Protein AF-A0AAV9T753-F1 (afdb_monomer_lite)

Secondary structure (DSSP, 8-state):
--SSSSTTTTS-SSS--PPP------TT-PPB-SSGGGGTTT--TT--EEEEEE-TTSSEEEEEE-

Foldseek 3Di:
DDDPDDPPPPPDPPDPPPPDPPPPPPPLDFDFDPFQVVQQPVDDPPFRRWGWDADPVRTTGIDTHD

Sequence (66 aa):
MRFTLVSLLSLSALALAAPAPEPAPQGNVAPTCSEAGDCASFCTQPCTRPFCGLSAFGDQRCFCGC

pLDDT: mean 72.63, std 16.29, range [49.88, 92.94]

Structure (mmCIF, N/CA/C/O backbone):
data_AF-A0AAV9T753-F1
#
_entry.id   AF-A0AAV9T753-F1
#
loop_
_atom_site.group_PDB
_atom_site.id
_atom_site.type_symbol
_atom_site.label_atom_id
_atom_site.label_alt_id
_atom_site.label_comp_id
_atom_site.label_asym_id
_atom_site.label_entity_id
_atom_site.label_seq_id
_atom_site.pdbx_PDB_ins_code
_atom_site.Cartn_x
_atom_site.Cartn_y
_atom_site.Cartn_z
_atom_site.occupancy
_atom_site.B_iso_or_equiv
_atom_site.auth_seq_id
_atom_site.auth_comp_id
_atom_site.auth_asym_id
_atom_site.auth_atom_id
_atom_site.pdbx_PDB_model_num
ATOM 1 N N . MET A 1 1 ? 12.750 -15.748 66.609 1.00 49.97 1 MET A N 1
ATOM 2 C CA . MET A 1 1 ? 12.717 -14.915 65.385 1.00 49.97 1 MET A CA 1
ATOM 3 C C . MET A 1 1 ? 12.169 -15.759 64.236 1.00 49.97 1 MET A C 1
ATOM 5 O O . MET A 1 1 ? 12.955 -16.577 63.781 1.00 49.97 1 MET A O 1
ATOM 9 N N . ARG A 1 2 ? 10.884 -15.663 63.815 1.00 55.38 2 ARG A N 1
ATOM 10 C CA . ARG A 1 2 ? 10.441 -16.180 62.483 1.00 55.38 2 ARG A CA 1
ATOM 11 C C . ARG A 1 2 ? 8.956 -16.071 62.071 1.00 55.38 2 ARG A C 1
ATOM 13 O O . ARG A 1 2 ? 8.561 -16.795 61.171 1.00 55.38 2 ARG A O 1
ATOM 20 N N . PHE A 1 3 ? 8.126 -15.189 62.630 1.00 54.25 3 PHE A N 1
ATOM 21 C CA . PHE A 1 3 ? 6.700 -15.141 62.229 1.00 54.25 3 PHE A CA 1
ATOM 22 C C . PHE A 1 3 ? 6.221 -13.785 61.689 1.00 54.25 3 PHE A C 1
ATOM 24 O O . PHE A 1 3 ? 5.071 -13.416 61.874 1.00 54.25 3 PHE A O 1
ATOM 31 N N . THR A 1 4 ? 7.083 -13.035 60.997 1.00 55.00 4 THR A N 1
ATOM 32 C CA . THR A 1 4 ? 6.740 -11.697 60.466 1.00 55.00 4 THR A CA 1
ATOM 33 C C . THR A 1 4 ? 7.250 -11.459 59.042 1.00 55.00 4 THR A C 1
ATOM 35 O O . THR A 1 4 ? 7.635 -10.349 58.702 1.00 55.00 4 THR A O 1
ATOM 38 N N . LEU A 1 5 ? 7.297 -12.490 58.191 1.00 53.28 5 LEU A N 1
ATOM 39 C CA . LEU A 1 5 ? 7.787 -12.343 56.807 1.00 53.28 5 LEU A CA 1
ATOM 40 C C . LEU A 1 5 ? 6.885 -12.968 55.732 1.00 53.28 5 LEU A C 1
ATOM 42 O O . LEU A 1 5 ? 7.311 -13.080 54.590 1.00 53.28 5 LEU A O 1
ATOM 46 N N . VAL A 1 6 ? 5.654 -13.379 56.060 1.00 54.62 6 VAL A N 1
ATOM 47 C CA . VAL A 1 6 ? 4.776 -14.056 55.077 1.00 54.62 6 VAL A CA 1
ATOM 48 C C . VAL A 1 6 ? 3.618 -13.170 54.586 1.00 54.62 6 VAL A C 1
ATOM 50 O O . VAL A 1 6 ? 3.062 -13.439 53.530 1.00 54.62 6 VAL A O 1
ATOM 53 N N . SER A 1 7 ? 3.291 -12.062 55.261 1.00 52.41 7 SER A N 1
ATOM 54 C CA . SER A 1 7 ? 2.085 -11.275 54.924 1.00 52.41 7 SER A CA 1
ATOM 55 C C . SER A 1 7 ? 2.260 -10.160 53.882 1.00 52.41 7 SER A C 1
ATOM 57 O O . SER A 1 7 ? 1.274 -9.517 53.541 1.00 52.41 7 SER A O 1
ATOM 59 N N . LEU A 1 8 ? 3.466 -9.896 53.366 1.00 51.66 8 LEU A N 1
ATOM 60 C CA . LEU A 1 8 ? 3.705 -8.758 52.453 1.00 51.66 8 LEU A CA 1
ATOM 61 C C . LEU A 1 8 ? 3.789 -9.132 50.963 1.00 51.66 8 LEU A C 1
ATOM 63 O O . LEU A 1 8 ? 3.916 -8.249 50.122 1.00 51.66 8 LEU A O 1
ATOM 67 N N . LEU A 1 9 ? 3.689 -10.416 50.612 1.00 54.03 9 LEU A N 1
ATOM 68 C CA . LEU A 1 9 ? 3.813 -10.883 49.222 1.00 54.03 9 LEU A CA 1
ATOM 69 C C . LEU A 1 9 ? 2.509 -10.805 48.407 1.00 54.03 9 LEU A C 1
ATOM 71 O O . LEU A 1 9 ? 2.520 -11.105 47.219 1.00 54.03 9 LEU A O 1
ATOM 75 N N . SER A 1 10 ? 1.395 -10.382 49.009 1.00 56.00 10 SER A N 1
ATOM 76 C CA . SER A 1 10 ? 0.067 -10.466 48.379 1.00 56.00 10 SER A CA 1
ATOM 77 C C . SER A 1 10 ? -0.353 -9.237 47.554 1.00 56.00 10 SER A C 1
ATOM 79 O O . SER A 1 10 ? -1.449 -9.248 47.003 1.00 56.00 10 SER A O 1
ATOM 81 N N . LEU A 1 11 ? 0.455 -8.168 47.467 1.00 52.91 11 LEU A N 1
ATOM 82 C CA . LEU A 1 11 ? 0.018 -6.885 46.875 1.00 52.91 11 LEU A CA 1
ATOM 83 C C . LEU A 1 11 ? 0.456 -6.610 45.421 1.00 52.91 11 LEU A C 1
ATOM 85 O O . LEU A 1 11 ? 0.128 -5.555 44.886 1.00 52.91 11 LEU A O 1
ATOM 89 N N . SER A 1 12 ? 1.157 -7.517 44.740 1.00 57.88 12 SER A N 1
ATOM 90 C CA . SER A 1 12 ? 1.754 -7.238 43.416 1.00 57.88 12 SER A CA 1
ATOM 91 C C . SER A 1 12 ? 0.909 -7.643 42.194 1.00 57.88 12 SER A C 1
ATOM 93 O O . SER A 1 12 ? 1.376 -7.514 41.066 1.00 57.88 12 SER A O 1
ATOM 95 N N . ALA A 1 13 ? -0.336 -8.098 42.365 1.00 56.97 13 ALA A N 1
ATOM 96 C CA . ALA A 1 13 ? -1.092 -8.744 41.280 1.00 56.97 13 ALA A CA 1
ATOM 97 C C . ALA A 1 13 ? -2.027 -7.839 40.440 1.00 56.97 13 ALA A C 1
ATOM 99 O O . ALA A 1 13 ? -2.786 -8.363 39.631 1.00 56.97 13 ALA A O 1
ATOM 100 N N . LEU A 1 14 ? -2.014 -6.508 40.590 1.00 53.12 14 LEU A N 1
ATOM 101 C CA . LEU A 1 14 ? -3.038 -5.635 39.973 1.00 53.12 14 LEU A CA 1
ATOM 102 C C . LEU A 1 14 ? -2.531 -4.656 38.898 1.00 53.12 14 LEU A C 1
ATOM 104 O O . LEU A 1 14 ? -3.257 -3.740 38.526 1.00 53.12 14 LEU A O 1
ATOM 108 N N . ALA A 1 15 ? -1.321 -4.830 38.359 1.00 57.81 15 ALA A N 1
ATOM 109 C CA . ALA A 1 15 ? -0.715 -3.818 37.481 1.00 57.81 15 ALA A CA 1
ATOM 110 C C . ALA A 1 15 ? -0.734 -4.108 35.964 1.00 57.81 15 ALA A C 1
ATOM 112 O O . ALA A 1 15 ? -0.069 -3.387 35.229 1.00 57.81 15 ALA A O 1
ATOM 113 N N . LEU A 1 16 ? -1.444 -5.127 35.457 1.00 52.28 16 LEU A N 1
ATOM 114 C CA . LEU A 1 16 ? -1.322 -5.516 34.033 1.00 52.28 16 LEU A CA 1
ATOM 115 C C . LEU A 1 16 ? -2.621 -5.555 33.220 1.00 52.28 16 LEU A C 1
ATOM 117 O O . LEU A 1 16 ? -2.577 -5.888 32.041 1.00 52.28 16 LEU A O 1
ATOM 121 N N . ALA A 1 17 ? -3.755 -5.123 33.774 1.00 54.19 17 ALA A N 1
ATOM 122 C CA . ALA A 1 17 ? -4.954 -4.857 32.975 1.00 54.19 17 ALA A CA 1
ATOM 123 C C . ALA A 1 17 ? -4.928 -3.428 32.397 1.00 54.19 17 ALA A C 1
ATOM 125 O O . ALA A 1 17 ? -5.901 -2.685 32.502 1.00 54.19 17 ALA A O 1
ATOM 126 N N . ALA A 1 18 ? -3.800 -3.014 31.814 1.00 58.22 18 ALA A N 1
ATOM 127 C CA . ALA A 1 18 ? -3.857 -1.939 30.835 1.00 58.22 18 ALA A CA 1
ATOM 128 C C . ALA A 1 18 ? -4.590 -2.519 29.614 1.00 58.22 18 ALA A C 1
ATOM 130 O O . ALA A 1 18 ? -4.248 -3.635 29.207 1.00 58.22 18 ALA A O 1
ATOM 131 N N . PRO A 1 19 ? -5.598 -1.833 29.043 1.00 54.66 19 PRO A N 1
ATOM 132 C CA . PRO A 1 19 ? -6.12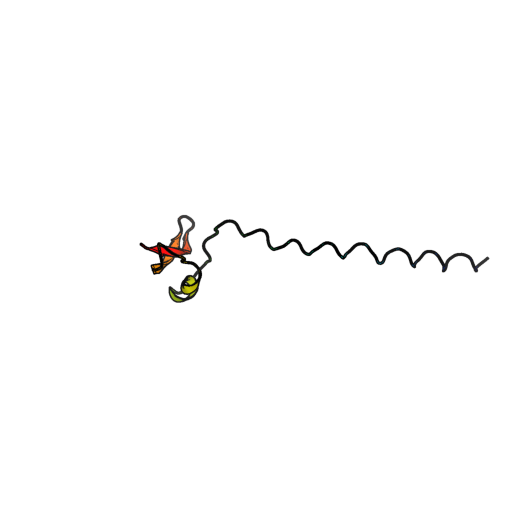8 -2.206 27.740 1.00 54.66 19 PRO A CA 1
ATOM 133 C C . PRO A 1 19 ? -4.925 -2.394 26.825 1.00 54.66 19 PRO A C 1
ATOM 135 O O . PRO A 1 19 ? -4.071 -1.503 26.761 1.00 54.66 19 PRO A O 1
ATOM 138 N N . ALA A 1 20 ? -4.795 -3.580 26.221 1.00 57.69 20 ALA A N 1
ATOM 139 C CA . ALA A 1 20 ? -3.760 -3.814 25.228 1.00 57.69 20 ALA A CA 1
ATOM 140 C C . ALA A 1 20 ? -3.796 -2.608 24.283 1.00 57.69 20 ALA A C 1
ATOM 142 O O . ALA A 1 20 ? -4.902 -2.263 23.857 1.00 57.69 20 ALA A O 1
ATOM 143 N N . PRO A 1 21 ? -2.667 -1.916 24.035 1.00 50.56 21 PRO A N 1
ATOM 144 C CA . PRO A 1 21 ? -2.668 -0.825 23.083 1.00 50.56 21 PRO A CA 1
ATOM 145 C C 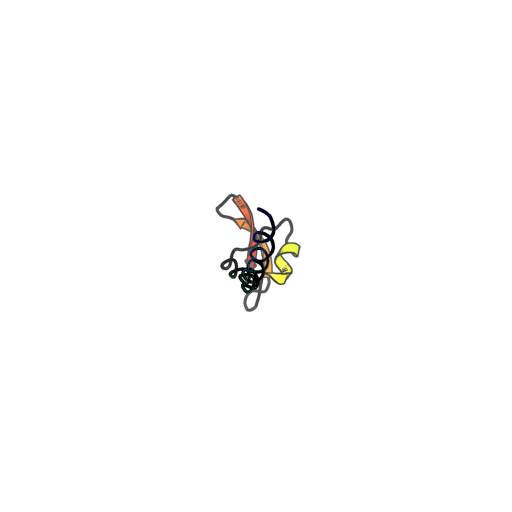. PRO A 1 21 ? -3.264 -1.402 21.807 1.00 50.56 21 PRO A C 1
ATOM 147 O O . PRO A 1 21 ? -2.700 -2.336 21.230 1.00 50.56 21 PRO A O 1
ATOM 150 N N . GLU A 1 22 ? -4.458 -0.927 21.444 1.00 57.91 22 GLU A N 1
ATOM 151 C CA . GLU A 1 22 ? -5.046 -1.217 20.145 1.00 57.91 22 GLU A CA 1
ATOM 152 C C . GLU A 1 22 ? -3.915 -1.002 19.141 1.00 57.91 22 GLU A C 1
ATOM 154 O O . GLU A 1 22 ? -3.216 0.012 19.279 1.00 57.91 22 GLU A O 1
ATOM 159 N N . PRO A 1 23 ? -3.633 -1.961 18.233 1.00 53.09 23 PRO A N 1
ATOM 160 C CA . PRO A 1 23 ? -2.551 -1.797 17.281 1.00 53.09 23 PRO A CA 1
ATOM 161 C C . PRO A 1 23 ? -2.763 -0.436 16.637 1.00 53.09 23 PRO A C 1
ATOM 163 O O . PRO A 1 23 ? -3.762 -0.242 15.942 1.00 53.09 23 PRO A O 1
ATOM 166 N N . ALA A 1 24 ? -1.893 0.526 16.967 1.00 51.81 24 ALA A N 1
ATOM 167 C CA . ALA A 1 24 ? -2.001 1.866 16.427 1.00 51.81 24 ALA A CA 1
ATOM 168 C C . ALA A 1 24 ? -2.118 1.670 14.915 1.00 51.81 24 ALA A C 1
ATOM 170 O O . ALA A 1 24 ? -1.310 0.897 14.382 1.00 51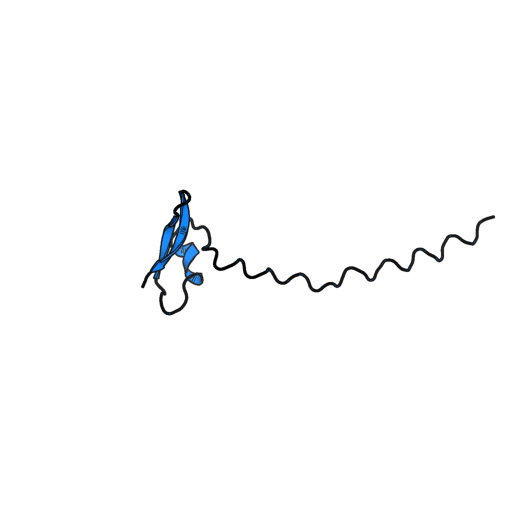.81 24 ALA A O 1
ATOM 171 N N . PRO A 1 25 ? -3.146 2.234 14.252 1.00 52.62 25 PRO A N 1
ATOM 172 C CA . PRO A 1 25 ? -3.394 1.970 12.845 1.00 52.62 25 PRO A CA 1
ATOM 173 C C . PRO A 1 25 ? -2.078 2.209 12.122 1.00 52.62 25 PRO A C 1
ATOM 175 O O . PRO A 1 25 ? -1.556 3.323 12.144 1.00 52.62 25 PRO A O 1
ATOM 178 N N . GLN A 1 26 ? -1.474 1.126 11.625 1.00 50.94 26 GLN A N 1
ATOM 179 C CA . GLN A 1 26 ? -0.149 1.143 11.022 1.00 50.94 26 GLN A CA 1
ATOM 180 C C . GLN A 1 26 ? -0.265 2.076 9.823 1.00 50.94 26 GLN A C 1
ATOM 182 O O . GLN A 1 26 ? -0.861 1.700 8.818 1.00 50.94 26 GLN A O 1
ATOM 187 N N . GLY A 1 27 ? 0.153 3.334 9.995 1.00 49.88 27 GLY A N 1
ATOM 188 C CA . GLY A 1 27 ? -0.385 4.453 9.227 1.00 49.88 27 GLY A CA 1
ATOM 189 C C . GLY A 1 27 ? -0.320 4.210 7.730 1.00 49.88 27 GLY A C 1
ATOM 190 O O . GLY A 1 27 ? 0.765 4.290 7.180 1.00 49.88 27 GLY A O 1
ATOM 191 N N . ASN A 1 28 ? -1.454 3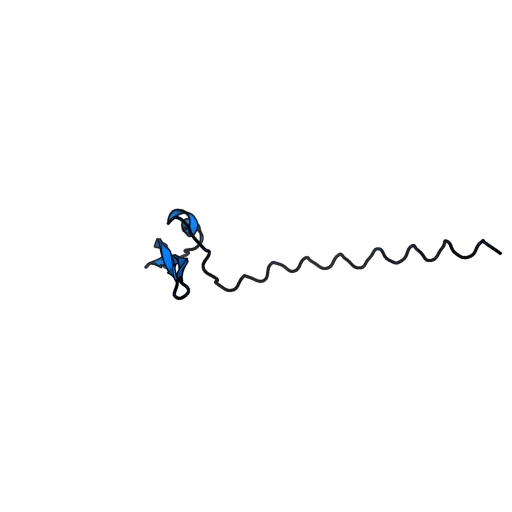.894 7.093 1.00 59.12 28 ASN A N 1
ATOM 192 C CA . ASN A 1 28 ? -1.612 3.645 5.653 1.00 59.12 28 ASN A CA 1
ATOM 193 C C . ASN A 1 28 ? -0.415 2.961 4.963 1.00 59.12 28 ASN A C 1
ATOM 195 O O . ASN A 1 28 ? -0.101 3.251 3.806 1.00 59.12 28 ASN A O 1
ATOM 199 N N . VAL A 1 29 ? 0.287 2.065 5.658 1.00 71.88 29 VAL A N 1
ATOM 200 C CA . VAL A 1 29 ? 1.456 1.415 5.084 1.00 71.88 29 VAL A CA 1
ATOM 201 C C . VAL A 1 29 ? 0.924 0.326 4.169 1.00 71.88 29 VAL A C 1
ATOM 203 O O . VAL A 1 29 ? 0.362 -0.660 4.641 1.00 71.88 29 VAL A O 1
ATOM 206 N N . ALA A 1 30 ? 1.079 0.519 2.859 1.00 82.38 30 ALA A N 1
ATOM 207 C CA . ALA A 1 30 ? 0.688 -0.480 1.876 1.00 82.38 30 ALA A CA 1
ATOM 208 C C . ALA A 1 30 ? 1.325 -1.836 2.230 1.00 82.38 30 ALA A C 1
ATOM 210 O O . ALA A 1 30 ? 2.548 -1.878 2.425 1.00 82.38 30 ALA A O 1
ATOM 211 N N . PRO A 1 31 ? 0.538 -2.921 2.345 1.00 86.81 31 PRO A N 1
ATOM 212 C CA . PRO A 1 31 ? 1.068 -4.229 2.687 1.00 86.81 31 PRO A CA 1
ATOM 213 C C . PRO A 1 31 ? 2.024 -4.712 1.596 1.00 86.81 31 PRO A C 1
ATOM 215 O O . PRO A 1 31 ? 1.881 -4.374 0.416 1.00 86.81 31 PRO A O 1
ATOM 218 N N . THR A 1 32 ? 3.016 -5.498 2.003 1.00 91.25 32 THR A N 1
ATOM 219 C CA . THR A 1 32 ? 3.862 -6.240 1.069 1.00 91.25 32 THR A CA 1
ATOM 220 C C . THR A 1 32 ? 3.046 -7.327 0.383 1.00 91.25 32 THR A C 1
ATOM 222 O O . THR A 1 32 ? 2.222 -7.971 1.030 1.00 91.25 32 THR A O 1
ATOM 225 N N . CYS A 1 33 ? 3.297 -7.551 -0.902 1.00 89.75 33 CYS A N 1
ATOM 226 C CA . CYS A 1 33 ? 2.604 -8.558 -1.704 1.00 89.75 33 CYS A CA 1
ATOM 227 C C . CYS A 1 33 ? 3.597 -9.440 -2.452 1.00 89.75 33 CYS A C 1
ATOM 229 O O . CYS A 1 33 ? 4.701 -9.008 -2.779 1.00 89.75 33 CYS A O 1
ATOM 231 N N . SER A 1 34 ? 3.192 -10.678 -2.720 1.00 89.50 34 SER A N 1
ATOM 232 C CA . SER A 1 34 ? 3.888 -11.557 -3.666 1.00 89.50 34 SER A CA 1
ATOM 233 C C . SER A 1 34 ? 3.080 -11.700 -4.952 1.00 89.50 34 SER A C 1
ATOM 235 O O . SER A 1 34 ? 3.647 -11.774 -6.040 1.00 89.50 34 SER A O 1
ATOM 237 N N . GLU A 1 35 ? 1.752 -11.676 -4.834 1.00 84.81 35 GLU A N 1
ATOM 238 C CA . GLU A 1 35 ? 0.807 -11.804 -5.932 1.00 84.81 35 GLU A CA 1
ATOM 239 C C . GLU A 1 35 ? -0.277 -10.717 -5.845 1.00 84.81 35 GLU A C 1
ATOM 241 O O . GLU A 1 35 ? -0.540 -10.134 -4.794 1.00 84.81 35 GLU A O 1
ATOM 246 N N . ALA A 1 36 ? -0.958 -10.433 -6.960 1.00 77.12 36 ALA A N 1
ATOM 247 C CA . ALA A 1 36 ? -2.017 -9.417 -6.986 1.00 77.12 36 ALA A CA 1
ATOM 248 C C . ALA A 1 36 ? -3.197 -9.742 -6.044 1.00 77.12 36 ALA A C 1
ATOM 250 O O . ALA A 1 36 ? -3.866 -8.827 -5.560 1.00 77.12 36 ALA A O 1
ATOM 251 N N . GLY A 1 37 ? -3.439 -11.030 -5.769 1.00 83.00 37 GLY A N 1
ATOM 252 C CA . GLY A 1 37 ? -4.501 -11.491 -4.870 1.00 83.00 37 GLY A CA 1
ATOM 253 C C . GLY A 1 37 ? -4.298 -11.081 -3.409 1.00 83.00 37 GLY A C 1
ATOM 254 O O . GLY A 1 37 ? -5.285 -10.841 -2.715 1.00 83.00 37 GLY A O 1
ATOM 255 N N . ASP A 1 38 ? -3.048 -10.894 -2.970 1.00 85.75 38 ASP A N 1
ATOM 256 C CA . ASP A 1 38 ? -2.716 -10.456 -1.604 1.00 85.75 38 ASP A CA 1
ATOM 257 C C . ASP A 1 38 ? -3.290 -9.064 -1.287 1.00 85.75 38 ASP A C 1
ATOM 259 O O . ASP A 1 38 ? -3.538 -8.708 -0.136 1.00 85.75 38 ASP A O 1
ATOM 263 N N . CYS A 1 39 ? -3.538 -8.273 -2.331 1.00 86.88 39 CYS A N 1
ATOM 264 C CA . CYS A 1 39 ? -3.976 -6.889 -2.243 1.00 86.88 39 CYS A CA 1
ATOM 265 C C . CYS A 1 39 ? -5.506 -6.719 -2.288 1.00 86.88 39 CYS A C 1
ATOM 267 O O . CYS A 1 39 ? -5.988 -5.589 -2.206 1.00 86.88 39 CYS A O 1
ATOM 269 N N . ALA A 1 40 ? -6.282 -7.806 -2.414 1.00 82.69 40 ALA A N 1
ATOM 270 C CA . ALA A 1 40 ? -7.732 -7.769 -2.646 1.00 82.69 40 ALA A CA 1
ATOM 271 C C . ALA A 1 40 ? -8.507 -6.914 -1.626 1.00 82.69 40 ALA A C 1
ATOM 273 O O . ALA A 1 40 ? -9.391 -6.147 -2.004 1.00 82.69 40 ALA A O 1
ATOM 274 N N . SER A 1 41 ? -8.139 -7.012 -0.347 1.00 83.06 41 SER A N 1
ATOM 275 C CA . SER A 1 41 ? -8.808 -6.309 0.758 1.00 83.06 41 SER A CA 1
ATOM 276 C C . SER A 1 41 ? -8.169 -4.964 1.115 1.00 83.06 41 SER A C 1
ATOM 278 O O . SER A 1 41 ? -8.652 -4.280 2.013 1.00 83.06 41 SER A O 1
ATOM 280 N N . PHE A 1 42 ? -7.071 -4.588 0.452 1.00 84.94 42 PHE A N 1
ATOM 281 C CA . PHE A 1 42 ? -6.371 -3.330 0.721 1.00 84.94 42 PHE A CA 1
ATOM 282 C C . PHE A 1 42 ? -7.097 -2.134 0.097 1.00 84.94 42 PHE A C 1
ATOM 284 O O . PHE A 1 42 ? -7.184 -1.059 0.689 1.00 84.94 42 PHE A O 1
ATOM 291 N N . CYS A 1 43 ? -7.635 -2.330 -1.104 1.00 84.25 43 CYS A N 1
ATOM 292 C CA . CYS A 1 43 ? -8.247 -1.271 -1.883 1.00 84.25 43 CYS A CA 1
ATOM 293 C C . CYS A 1 43 ? -9.728 -1.105 -1.543 1.00 84.25 43 CYS A C 1
ATOM 295 O O . CYS A 1 43 ? -10.525 -2.033 -1.667 1.00 84.25 43 CYS A O 1
ATOM 297 N N . THR A 1 44 ? -10.100 0.104 -1.132 1.00 83.19 44 THR A N 1
ATOM 298 C CA . THR A 1 44 ? -11.478 0.494 -0.814 1.00 83.19 44 THR A CA 1
ATOM 299 C C . THR A 1 44 ? -11.964 1.550 -1.807 1.00 83.19 44 THR A C 1
ATOM 301 O O . THR A 1 44 ? -11.181 2.113 -2.576 1.00 83.19 44 THR A O 1
ATOM 304 N N . GLN A 1 45 ? -13.275 1.800 -1.856 1.00 82.38 45 GLN A N 1
ATOM 305 C CA . GLN A 1 45 ? -13.824 2.805 -2.770 1.00 82.38 45 GLN A CA 1
ATOM 306 C C . GLN A 1 45 ? -13.169 4.182 -2.538 1.00 82.38 45 GLN A C 1
ATOM 308 O O . GLN A 1 45 ? -12.961 4.566 -1.387 1.00 82.38 45 GLN A O 1
ATOM 313 N N . PRO A 1 46 ? -12.865 4.946 -3.606 1.00 79.31 46 PRO A N 1
ATOM 314 C CA . PRO A 1 46 ? -13.303 4.739 -4.993 1.00 79.31 46 PRO A CA 1
ATOM 315 C C . PRO A 1 46 ? -12.405 3.828 -5.849 1.00 79.31 46 PRO A C 1
ATOM 317 O O . PRO A 1 46 ? -12.812 3.442 -6.940 1.00 79.31 46 PRO A O 1
ATOM 320 N N . CYS A 1 47 ? -11.210 3.469 -5.385 1.00 80.31 47 CYS A N 1
ATOM 321 C CA . CYS A 1 47 ? -10.213 2.770 -6.195 1.00 80.31 47 CYS A CA 1
ATOM 322 C C . CYS A 1 47 ? -10.179 1.296 -5.798 1.00 80.31 47 CYS A C 1
ATOM 324 O O . CYS A 1 47 ? -9.532 0.937 -4.825 1.00 80.31 47 CYS A O 1
ATOM 326 N N . THR A 1 48 ? -10.898 0.444 -6.532 1.00 84.88 48 THR A N 1
ATOM 327 C CA . THR A 1 48 ? -11.118 -0.977 -6.189 1.00 84.88 48 THR A CA 1
ATOM 328 C C . THR A 1 48 ? -10.302 -1.950 -7.037 1.00 84.88 48 THR A C 1
ATOM 330 O O . THR A 1 48 ? -10.572 -3.149 -7.015 1.00 84.88 48 THR A O 1
ATOM 333 N N . ARG A 1 49 ? -9.313 -1.464 -7.801 1.00 87.88 49 ARG A N 1
ATOM 334 C CA . ARG A 1 49 ? -8.422 -2.311 -8.611 1.00 87.88 49 ARG A CA 1
ATOM 335 C C . ARG A 1 49 ? -7.067 -2.471 -7.916 1.00 87.88 49 ARG A C 1
ATOM 337 O O . ARG A 1 49 ? -6.156 -1.691 -8.199 1.00 87.88 49 ARG A O 1
ATOM 344 N N . PRO A 1 50 ? -6.918 -3.443 -7.005 1.00 88.56 50 PRO A N 1
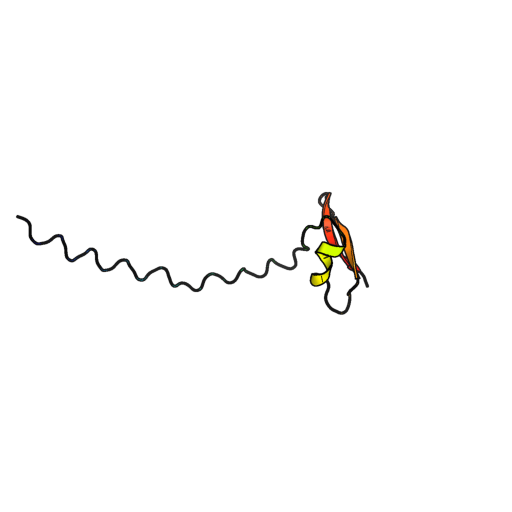ATOM 345 C CA . PRO A 1 50 ? -5.635 -3.726 -6.387 1.00 88.56 50 PRO A CA 1
ATOM 346 C C . PRO A 1 50 ? -4.651 -4.326 -7.394 1.00 88.56 50 PRO A C 1
ATOM 348 O O . PRO A 1 50 ? -5.027 -5.141 -8.238 1.00 88.56 50 PRO A O 1
ATOM 351 N N . PHE A 1 51 ? -3.380 -3.952 -7.281 1.00 89.75 51 PHE A N 1
ATOM 352 C CA . PHE A 1 51 ? -2.278 -4.603 -7.982 1.00 89.75 51 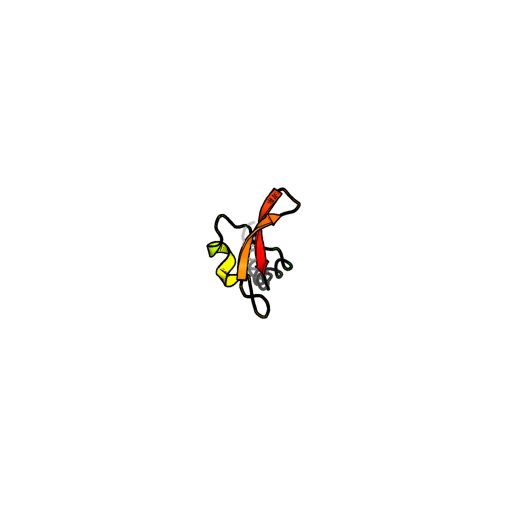PHE A CA 1
ATOM 353 C C . PHE A 1 51 ? -1.025 -4.647 -7.106 1.00 89.75 51 PHE A C 1
ATOM 355 O O . PHE A 1 51 ? -0.829 -3.799 -6.236 1.00 89.75 51 PHE A O 1
ATOM 362 N N . CYS A 1 52 ? -0.180 -5.646 -7.352 1.00 91.75 52 CYS A N 1
ATOM 363 C CA . CYS A 1 52 ? 1.129 -5.766 -6.722 1.00 91.75 52 CYS A CA 1
ATOM 364 C C . CYS A 1 52 ? 2.174 -5.083 -7.614 1.00 91.75 52 CYS A C 1
ATOM 366 O O . CYS A 1 52 ? 2.233 -5.364 -8.814 1.00 91.75 52 CYS A O 1
ATOM 368 N N . GLY A 1 53 ? 2.941 -4.145 -7.061 1.00 91.12 53 GLY A N 1
ATOM 369 C CA . GLY A 1 53 ? 3.921 -3.362 -7.810 1.00 91.12 53 GLY A CA 1
ATOM 370 C C . GLY A 1 53 ? 5.191 -3.080 -7.018 1.00 91.12 53 GLY A C 1
ATOM 371 O O . GLY A 1 53 ? 5.234 -3.225 -5.799 1.00 91.12 53 GLY A O 1
ATOM 372 N N . LEU A 1 54 ? 6.239 -2.638 -7.715 1.00 92.69 54 LEU A N 1
ATOM 373 C CA . LEU A 1 54 ? 7.506 -2.282 -7.081 1.00 92.69 54 LEU A CA 1
ATOM 374 C C . LEU A 1 54 ? 7.399 -0.909 -6.400 1.00 92.69 54 LEU A C 1
ATOM 376 O O . LEU A 1 54 ? 7.014 0.078 -7.028 1.00 92.69 54 LEU A O 1
ATOM 380 N N . SER A 1 55 ? 7.760 -0.842 -5.123 1.00 88.88 55 SER A N 1
ATOM 381 C CA . SER A 1 55 ? 7.861 0.405 -4.372 1.00 88.88 55 SER A CA 1
ATOM 382 C C . SER A 1 55 ? 9.141 1.173 -4.740 1.00 88.88 55 SER A C 1
ATOM 384 O O . SER A 1 55 ? 10.081 0.626 -5.324 1.00 88.88 55 SER A O 1
ATOM 386 N N . ALA A 1 56 ? 9.225 2.441 -4.323 1.00 86.88 56 ALA A N 1
ATOM 387 C CA . ALA A 1 56 ? 10.446 3.246 -4.444 1.00 86.88 56 ALA A CA 1
ATOM 388 C C . ALA A 1 56 ? 11.645 2.680 -3.652 1.00 86.88 56 ALA A C 1
ATOM 390 O O . ALA A 1 56 ? 12.781 3.086 -3.885 1.00 86.88 56 ALA A O 1
ATOM 391 N N . PHE A 1 57 ? 11.399 1.749 -2.727 1.00 87.75 57 PHE A N 1
ATOM 392 C CA . PHE A 1 57 ? 12.413 1.088 -1.905 1.00 87.75 57 PHE A CA 1
ATOM 393 C C . PHE A 1 57 ? 12.819 -0.290 -2.454 1.00 87.75 57 PHE A C 1
ATOM 395 O O . PHE A 1 57 ? 13.663 -0.958 -1.862 1.00 87.75 57 PHE A O 1
ATOM 402 N N . GLY A 1 58 ? 12.257 -0.709 -3.594 1.00 89.19 58 GLY A N 1
ATOM 403 C CA . GLY A 1 58 ? 12.602 -1.963 -4.268 1.00 89.19 58 GLY A CA 1
ATOM 404 C C . GLY A 1 58 ? 11.856 -3.199 -3.760 1.00 89.19 58 GLY A C 1
ATOM 405 O O . GLY A 1 58 ? 12.112 -4.295 -4.252 1.00 89.19 58 GLY A O 1
ATOM 406 N N . ASP A 1 59 ? 10.928 -3.047 -2.815 1.00 91.19 59 ASP A N 1
ATOM 407 C CA . ASP A 1 59 ? 10.055 -4.123 -2.343 1.00 91.19 59 ASP A CA 1
ATOM 408 C C . ASP A 1 59 ? 8.691 -4.122 -3.052 1.00 91.19 59 ASP A C 1
ATOM 410 O O . ASP A 1 59 ? 8.221 -3.093 -3.536 1.00 91.19 59 ASP A O 1
ATOM 414 N N . GLN A 1 60 ? 8.053 -5.290 -3.140 1.00 92.94 60 GLN A N 1
ATOM 415 C CA . GLN A 1 60 ? 6.729 -5.442 -3.748 1.00 92.94 60 GLN A CA 1
ATOM 416 C C . GLN A 1 60 ? 5.635 -5.024 -2.762 1.00 92.94 60 GLN A C 1
ATOM 418 O O . GLN A 1 60 ? 5.553 -5.561 -1.654 1.00 92.94 60 GLN A O 1
ATOM 423 N N . ARG A 1 61 ? 4.783 -4.081 -3.170 1.00 91.75 61 ARG A N 1
ATOM 424 C CA . ARG A 1 61 ? 3.694 -3.527 -2.359 1.00 91.75 61 ARG A CA 1
ATOM 425 C C . ARG A 1 61 ? 2.378 -3.449 -3.103 1.00 91.75 61 ARG A C 1
ATOM 427 O O . ARG A 1 61 ? 2.334 -3.356 -4.327 1.00 91.75 61 ARG A O 1
ATOM 434 N N . CYS A 1 62 ? 1.304 -3.466 -2.328 1.00 89.94 62 CYS A N 1
ATOM 435 C CA . CYS A 1 62 ? -0.038 -3.278 -2.840 1.00 89.94 62 CYS A CA 1
ATOM 436 C C . CYS A 1 62 ? -0.307 -1.819 -3.205 1.00 89.94 62 CYS A C 1
ATOM 438 O O . CYS A 1 62 ? -0.094 -0.908 -2.409 1.00 89.94 62 CYS A O 1
ATOM 440 N N . PHE A 1 63 ? -0.858 -1.611 -4.393 1.00 89.19 63 PHE A N 1
ATOM 441 C CA . PHE A 1 63 ? -1.301 -0.315 -4.885 1.00 89.19 63 PHE A CA 1
ATOM 442 C C . PHE A 1 63 ? -2.750 -0.404 -5.357 1.00 89.19 63 PHE A C 1
ATOM 444 O O . PHE A 1 63 ? -3.216 -1.466 -5.772 1.00 89.19 63 PHE A O 1
ATOM 451 N N . CYS A 1 64 ? -3.458 0.724 -5.308 1.00 88.94 64 CYS A N 1
ATOM 452 C CA . CYS A 1 64 ? -4.843 0.824 -5.755 1.00 88.94 64 CYS A CA 1
ATOM 453 C C . CYS A 1 64 ? -4.928 1.665 -7.021 1.00 88.94 64 CYS A C 1
ATOM 455 O O . CYS A 1 64 ? -4.583 2.844 -7.015 1.00 88.94 64 CYS A O 1
ATOM 457 N N . GLY A 1 65 ? -5.399 1.044 -8.098 1.00 85.19 65 GLY A N 1
ATOM 458 C CA . GLY A 1 65 ? -5.742 1.710 -9.342 1.00 85.19 65 GLY A CA 1
ATOM 459 C C . GLY A 1 65 ? -7.200 2.165 -9.358 1.00 85.19 65 GLY A C 1
ATOM 460 O O . GLY A 1 65 ? -8.112 1.442 -8.941 1.00 85.19 65 GLY A O 1
ATOM 461 N N . CYS A 1 66 ? -7.393 3.358 -9.893 1.00 77.81 66 CYS A N 1
ATOM 462 C CA . CYS A 1 66 ? -8.619 3.921 -10.429 1.00 77.81 66 CYS A CA 1
ATOM 463 C C . CYS A 1 66 ? -8.213 4.451 -11.821 1.00 77.81 66 CYS A C 1
ATOM 465 O O . CYS A 1 66 ? -9.015 4.251 -12.749 1.00 77.81 66 CYS A O 1
#

Organism: NCBI:txid1209068

Radius of gyration: 24.92 Å; chains: 1; bounding box: 26×21×76 Å